Protein AF-A0A9P6K3S3-F1 (afdb_monomer_lite)

pLDDT: mean 83.55, std 13.75, range [44.34, 96.56]

Structure (mmCIF, N/CA/C/O backbone):
data_AF-A0A9P6K3S3-F1
#
_entry.id   AF-A0A9P6K3S3-F1
#
loop_
_atom_site.group_PDB
_atom_site.id
_atom_site.type_symbol
_atom_site.label_atom_id
_atom_site.label_alt_id
_atom_site.label_comp_id
_atom_site.label_asym_id
_atom_site.label_entity_id
_atom_site.label_seq_id
_atom_site.pdbx_PDB_ins_code
_atom_site.Cartn_x
_atom_site.Cartn_y
_atom_site.Cartn_z
_atom_site.occupancy
_atom_site.B_iso_or_equiv
_atom_site.auth_seq_id
_atom_site.auth_comp_id
_atom_site.auth_asym_id
_atom_site.auth_atom_id
_atom_site.pdbx_PDB_model_num
ATOM 1 N N . MET A 1 1 ? 3.758 9.084 -0.023 1.00 59.28 1 MET A N 1
ATOM 2 C CA . MET A 1 1 ? 5.117 8.575 -0.325 1.00 59.28 1 MET A CA 1
ATOM 3 C C . MET A 1 1 ? 5.677 9.365 -1.500 1.00 59.28 1 MET A C 1
ATOM 5 O O . MET A 1 1 ? 4.906 9.656 -2.405 1.00 59.28 1 MET A O 1
ATOM 9 N N . GLY A 1 2 ? 6.964 9.728 -1.483 1.00 78.38 2 GLY A N 1
ATOM 10 C CA . GLY A 1 2 ? 7.647 10.372 -2.618 1.00 78.38 2 GLY A CA 1
ATOM 11 C C . GLY A 1 2 ? 7.930 11.870 -2.461 1.00 78.38 2 GLY A C 1
ATOM 12 O O . GLY A 1 2 ? 7.703 12.460 -1.405 1.00 78.38 2 GLY A O 1
ATOM 13 N N . CYS A 1 3 ? 8.446 12.481 -3.528 1.00 82.94 3 CYS A N 1
ATOM 14 C CA . CY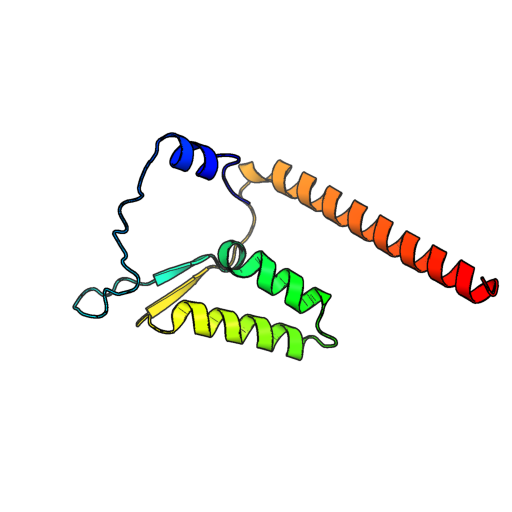S A 1 3 ? 8.816 13.894 -3.567 1.00 82.94 3 CYS A CA 1
ATOM 15 C C . CYS A 1 3 ? 7.575 14.779 -3.732 1.00 82.94 3 CYS A C 1
ATOM 17 O O . CYS A 1 3 ? 6.915 14.772 -4.779 1.00 82.94 3 CYS A O 1
ATOM 19 N N . ARG A 1 4 ? 7.254 15.559 -2.693 1.00 82.75 4 ARG A N 1
ATOM 20 C CA . ARG A 1 4 ? 6.101 16.466 -2.697 1.00 82.75 4 ARG A CA 1
ATOM 21 C C . ARG A 1 4 ? 6.201 17.438 -3.875 1.00 82.75 4 ARG A C 1
ATOM 23 O O . ARG A 1 4 ? 7.257 17.997 -4.142 1.00 82.75 4 ARG A O 1
ATOM 30 N N . SER A 1 5 ? 5.085 17.635 -4.575 1.00 85.38 5 SER A N 1
ATOM 31 C CA . SER A 1 5 ? 4.958 18.566 -5.707 1.00 85.38 5 SER A CA 1
ATOM 32 C C . SER A 1 5 ? 5.791 18.244 -6.953 1.00 85.38 5 SER A C 1
ATOM 34 O O . SER A 1 5 ? 5.675 18.980 -7.930 1.00 85.38 5 SER A O 1
ATOM 36 N N . LEU A 1 6 ? 6.553 17.146 -6.988 1.00 85.19 6 LEU A N 1
ATOM 37 C CA . LEU A 1 6 ? 7.379 16.798 -8.148 1.00 85.19 6 LEU A CA 1
ATOM 38 C C . LEU A 1 6 ? 6.532 16.576 -9.413 1.00 85.19 6 LEU A C 1
ATOM 40 O O . LEU A 1 6 ? 6.842 17.108 -10.475 1.00 85.19 6 LEU A O 1
ATOM 44 N N . TRP A 1 7 ? 5.399 15.878 -9.290 1.00 81.00 7 TRP A N 1
ATOM 45 C CA . TRP A 1 7 ? 4.469 15.716 -10.413 1.00 81.00 7 TRP A CA 1
ATOM 46 C C . TRP A 1 7 ? 3.922 17.061 -10.906 1.00 81.00 7 TRP A C 1
ATOM 48 O O . TRP A 1 7 ? 3.917 17.333 -12.103 1.00 81.00 7 TRP A O 1
ATOM 58 N N . ARG A 1 8 ? 3.537 17.947 -9.977 1.00 83.75 8 ARG A N 1
ATOM 59 C CA . ARG A 1 8 ? 3.058 19.301 -10.297 1.00 83.75 8 ARG A CA 1
ATOM 60 C C . ARG A 1 8 ? 4.142 20.149 -10.969 1.00 83.75 8 ARG A C 1
ATOM 62 O O . ARG A 1 8 ? 3.832 20.985 -11.811 1.00 83.75 8 ARG A O 1
ATOM 69 N N . PHE A 1 9 ? 5.403 19.955 -10.593 1.00 86.38 9 PHE A N 1
ATOM 70 C CA . PHE A 1 9 ? 6.540 20.600 -11.237 1.00 86.38 9 PHE A CA 1
ATOM 71 C C . PHE A 1 9 ? 6.685 20.135 -12.694 1.00 86.38 9 PHE A C 1
ATOM 73 O O . PHE A 1 9 ? 6.746 20.976 -13.593 1.00 86.38 9 PHE A O 1
ATOM 80 N N . PHE A 1 10 ? 6.642 18.822 -12.946 1.00 84.44 10 PHE A N 1
ATOM 81 C CA . PHE A 1 10 ? 6.712 18.277 -14.305 1.00 84.44 10 PHE A CA 1
ATOM 82 C C . PHE A 1 10 ? 5.551 18.740 -15.190 1.00 84.44 10 PHE A C 1
ATOM 84 O O . PHE A 1 10 ? 5.781 19.171 -16.322 1.00 84.44 10 PHE A O 1
ATOM 91 N N . THR A 1 11 ? 4.318 18.730 -14.674 1.00 82.38 11 THR A N 1
ATOM 92 C CA . THR A 1 11 ? 3.147 19.173 -15.446 1.00 82.38 11 THR A CA 1
ATOM 93 C C . THR A 1 11 ? 3.213 20.661 -15.785 1.00 82.38 11 THR A C 1
ATOM 95 O O . THR A 1 11 ? 2.971 21.029 -16.934 1.00 82.38 11 THR A O 1
ATOM 98 N N . LYS A 1 12 ? 3.623 21.521 -14.840 1.00 87.06 12 LYS A N 1
ATOM 99 C CA . LYS A 1 12 ? 3.822 22.962 -15.091 1.00 87.06 12 LYS A CA 1
ATOM 100 C C . LYS A 1 12 ? 4.861 23.234 -16.176 1.00 87.06 12 LYS A C 1
ATOM 102 O O . LYS A 1 12 ? 4.676 24.138 -16.984 1.00 87.06 12 LYS A O 1
ATOM 107 N N . LYS A 1 13 ? 5.941 22.452 -16.217 1.00 87.25 13 LYS A N 1
ATOM 108 C CA . LYS A 1 13 ? 6.989 22.572 -17.241 1.00 87.25 13 LYS A CA 1
ATOM 109 C C . LYS A 1 13 ? 6.592 21.963 -18.590 1.00 87.25 13 LYS A C 1
ATOM 111 O O . LYS A 1 13 ? 7.430 21.912 -19.483 1.00 87.25 13 LYS A O 1
ATOM 116 N N . LYS A 1 14 ? 5.346 21.481 -18.738 1.00 84.00 14 LYS A N 1
ATOM 117 C CA . LYS A 1 14 ? 4.877 20.694 -19.893 1.00 84.00 14 LYS A CA 1
ATOM 118 C C . LYS A 1 14 ? 5.850 19.560 -20.235 1.00 84.00 14 LYS A C 1
ATOM 120 O O . LYS A 1 14 ? 5.968 19.163 -21.394 1.00 84.00 14 LYS A O 1
ATOM 125 N N . HIS A 1 15 ? 6.559 19.048 -19.226 1.00 79.56 15 HIS A N 1
ATOM 126 C CA . HIS A 1 15 ? 7.505 17.969 -19.415 1.00 79.56 15 HIS A CA 1
ATOM 127 C C . HIS A 1 15 ? 6.701 16.726 -19.772 1.00 79.56 15 HIS A C 1
ATOM 129 O O . HIS A 1 15 ? 5.971 16.185 -18.942 1.00 79.56 15 HIS A O 1
ATOM 135 N N . LYS A 1 16 ? 6.806 16.299 -21.029 1.00 72.12 16 LYS A N 1
ATOM 136 C CA . LYS A 1 16 ? 6.306 15.002 -21.460 1.00 72.12 16 LYS A CA 1
ATOM 137 C C . LYS A 1 16 ? 7.403 14.003 -21.111 1.00 72.12 16 LYS A C 1
ATOM 139 O O . LYS A 1 16 ? 8.440 14.036 -21.776 1.00 72.12 16 LYS A O 1
ATOM 144 N N . PRO A 1 17 ? 7.236 13.166 -20.070 1.00 68.12 17 PRO A N 1
ATOM 145 C CA . PRO A 1 17 ? 8.217 12.130 -19.811 1.00 68.12 17 PRO A CA 1
ATOM 146 C C . PRO A 1 17 ? 8.344 11.306 -21.087 1.00 68.12 17 PRO A C 1
ATOM 148 O O . PRO A 1 17 ? 7.335 10.867 -21.647 1.00 68.12 17 PRO A O 1
ATOM 151 N N . SER A 1 18 ? 9.571 11.126 -21.572 1.00 65.62 18 SER A N 1
ATOM 152 C CA . SER A 1 18 ? 9.809 10.190 -22.661 1.00 65.62 18 SER A CA 1
ATOM 153 C C . SER A 1 18 ? 9.353 8.826 -22.157 1.00 65.62 18 SER 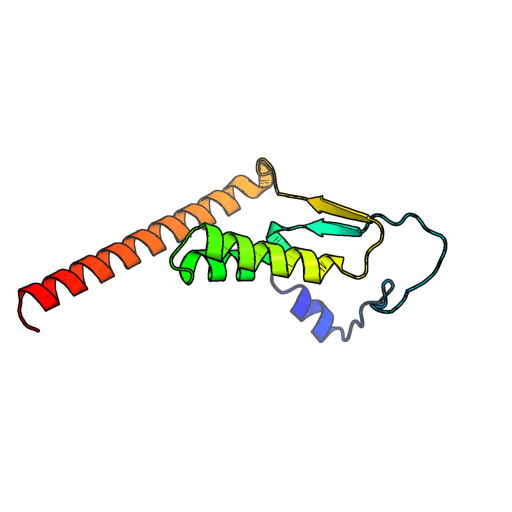A C 1
ATOM 155 O O . SER A 1 18 ? 9.986 8.260 -21.261 1.00 65.62 18 SER A O 1
ATOM 157 N N . LEU A 1 19 ? 8.232 8.324 -22.677 1.00 60.69 19 LEU A N 1
ATOM 158 C CA . LEU A 1 19 ? 7.765 6.967 -22.425 1.00 60.69 19 LEU A CA 1
ATOM 159 C C . LEU A 1 19 ? 8.750 6.009 -23.103 1.00 60.69 19 LEU A C 1
ATOM 161 O O . LEU A 1 19 ? 8.473 5.471 -24.166 1.00 60.69 19 LEU A O 1
ATOM 165 N N . ARG A 1 20 ? 9.928 5.816 -22.498 1.00 54.81 20 ARG A N 1
ATOM 166 C CA . ARG A 1 20 ? 10.922 4.837 -22.966 1.00 54.81 20 ARG A CA 1
ATOM 167 C C . ARG A 1 20 ? 10.402 3.407 -22.830 1.00 54.81 20 ARG A C 1
ATOM 169 O O . ARG A 1 20 ? 10.849 2.529 -23.545 1.00 54.81 20 ARG A O 1
ATOM 176 N N . TYR A 1 21 ? 9.415 3.204 -21.960 1.00 50.50 21 TYR A N 1
ATOM 177 C CA . TYR A 1 21 ? 8.676 1.959 -21.819 1.00 50.50 21 TYR A CA 1
ATOM 178 C C . TYR A 1 21 ? 7.233 2.205 -22.237 1.00 50.50 21 TYR A C 1
ATOM 180 O O . TYR A 1 21 ? 6.348 2.439 -21.409 1.00 50.50 21 TYR A O 1
ATOM 188 N N . VAL A 1 22 ? 6.991 2.199 -23.546 1.00 47.28 22 VAL A N 1
ATOM 189 C CA . VAL A 1 22 ? 5.626 2.112 -24.056 1.00 47.28 22 VAL A CA 1
ATOM 190 C C . VAL A 1 22 ? 5.032 0.822 -23.487 1.00 47.28 22 VAL A C 1
ATOM 192 O O . VAL A 1 22 ? 5.656 -0.238 -23.546 1.00 47.28 22 VAL A O 1
ATOM 195 N N . ARG A 1 23 ? 3.812 0.889 -22.939 1.00 49.91 23 ARG A N 1
ATOM 196 C CA . ARG A 1 23 ? 3.035 -0.292 -22.505 1.00 49.91 23 ARG A CA 1
ATOM 197 C C . ARG A 1 23 ? 2.902 -1.370 -23.601 1.00 49.91 23 ARG A C 1
ATOM 199 O O . ARG A 1 23 ? 2.444 -2.462 -23.297 1.00 49.91 23 ARG A O 1
ATOM 206 N N . SER A 1 24 ? 3.300 -1.067 -24.838 1.00 44.34 24 SER A N 1
ATOM 207 C CA . SER A 1 24 ? 3.196 -1.907 -26.024 1.00 44.34 24 SER A CA 1
ATOM 208 C C . SER A 1 24 ? 4.522 -2.382 -26.627 1.00 44.34 24 SER A C 1
ATOM 210 O O . SER A 1 24 ? 4.450 -2.972 -27.699 1.00 44.34 24 SER A O 1
ATOM 212 N N . GLN A 1 25 ? 5.701 -2.205 -26.009 1.00 47.31 25 GLN A N 1
ATOM 213 C CA . GLN A 1 25 ? 6.870 -2.999 -26.441 1.00 47.31 25 GLN A CA 1
ATOM 214 C C . GLN A 1 25 ? 6.732 -4.434 -25.912 1.00 47.31 25 GLN A C 1
ATOM 216 O O . GLN A 1 25 ? 7.352 -4.864 -24.943 1.00 47.31 25 GLN A O 1
ATOM 221 N N . ARG A 1 26 ? 5.770 -5.117 -26.536 1.00 53.66 26 ARG A N 1
ATOM 222 C CA . ARG A 1 26 ? 5.750 -6.546 -26.805 1.00 53.66 26 ARG A CA 1
ATOM 223 C C . ARG A 1 26 ? 6.853 -6.775 -27.843 1.00 53.66 26 ARG A C 1
ATOM 225 O O . ARG A 1 26 ? 6.871 -6.026 -28.813 1.00 53.66 26 ARG A O 1
ATOM 232 N N . HIS A 1 27 ? 7.695 -7.790 -27.639 1.00 44.53 27 HIS A N 1
ATOM 233 C CA . HIS A 1 27 ? 8.795 -8.196 -28.533 1.00 44.53 27 HIS A CA 1
ATOM 234 C C . HIS A 1 27 ? 9.962 -7.181 -28.573 1.00 44.53 27 HIS A C 1
ATOM 236 O O . HIS A 1 27 ? 9.749 -5.984 -28.682 1.00 44.53 27 HIS A O 1
ATOM 242 N N . GLU A 1 28 ? 11.239 -7.522 -28.410 1.00 45.91 28 GLU A N 1
ATOM 243 C CA . GLU A 1 28 ? 11.977 -8.780 -28.513 1.00 45.91 28 GLU A CA 1
ATOM 244 C C . GLU A 1 28 ? 13.345 -8.591 -27.816 1.00 45.91 28 GLU A C 1
ATOM 246 O O . GLU A 1 28 ? 13.907 -7.497 -27.803 1.00 45.91 28 GLU A O 1
ATOM 251 N N . GLY A 1 29 ? 13.907 -9.657 -27.243 1.00 47.47 29 GLY A N 1
ATOM 252 C CA . GLY A 1 29 ? 15.367 -9.808 -27.165 1.00 47.47 29 GLY A CA 1
ATOM 253 C C . GLY A 1 29 ? 16.139 -9.232 -25.973 1.00 47.47 29 GLY A C 1
ATOM 254 O O . GLY A 1 29 ? 17.328 -9.514 -25.869 1.00 47.47 29 GLY A O 1
ATOM 255 N N . THR A 1 30 ? 15.538 -8.504 -25.029 1.00 51.31 30 THR A N 1
ATOM 256 C CA . THR A 1 30 ? 16.260 -8.125 -23.796 1.00 51.31 30 THR A CA 1
ATOM 257 C C . THR A 1 30 ? 15.591 -8.691 -22.551 1.00 51.31 30 THR A C 1
ATOM 259 O O . THR A 1 30 ? 14.418 -8.452 -22.281 1.00 51.31 30 THR A O 1
ATOM 262 N N . LEU A 1 31 ? 16.372 -9.440 -21.763 1.00 54.75 31 LEU A N 1
ATOM 263 C CA . LEU A 1 31 ? 16.070 -9.965 -20.422 1.00 54.75 31 LEU A CA 1
ATOM 264 C C . LEU A 1 31 ? 15.879 -8.830 -19.391 1.00 54.75 31 LEU A C 1
ATOM 266 O O . LEU A 1 31 ? 16.441 -8.851 -18.293 1.00 54.75 31 LEU A O 1
ATOM 270 N N . SER A 1 32 ? 15.129 -7.782 -19.731 1.00 61.56 32 SER A N 1
ATOM 271 C CA . SER A 1 32 ? 14.881 -6.665 -18.832 1.00 61.56 32 SER A CA 1
ATOM 272 C C . SER A 1 32 ? 13.935 -7.134 -17.727 1.00 61.56 32 SER A C 1
ATOM 274 O O . SER A 1 32 ? 12.722 -7.236 -17.921 1.00 61.56 32 SER A O 1
ATOM 276 N N . LYS A 1 33 ? 14.493 -7.447 -16.554 1.00 71.75 33 LYS A N 1
ATOM 277 C CA . LYS A 1 33 ? 13.717 -7.776 -15.353 1.00 71.75 33 LYS A CA 1
ATOM 278 C C . LYS A 1 33 ? 12.855 -6.570 -14.970 1.00 71.75 33 LYS A C 1
ATOM 280 O O . LYS A 1 33 ? 13.387 -5.510 -14.637 1.00 71.75 33 LYS A O 1
ATOM 285 N N . PHE A 1 34 ? 11.534 -6.728 -14.988 1.00 80.62 34 PHE A N 1
ATOM 286 C CA . PHE A 1 34 ? 10.603 -5.691 -14.554 1.00 80.62 34 PHE A CA 1
ATOM 287 C C . PHE A 1 34 ? 10.596 -5.628 -13.025 1.00 80.62 34 PHE A C 1
ATOM 289 O O . PHE A 1 34 ? 10.157 -6.564 -12.364 1.00 80.62 34 PHE A O 1
ATOM 296 N N . ARG A 1 35 ? 11.122 -4.549 -12.445 1.00 85.94 35 ARG A N 1
ATOM 297 C CA . ARG A 1 35 ? 11.202 -4.391 -10.987 1.00 85.94 35 ARG A CA 1
ATOM 298 C C . ARG A 1 35 ? 9.989 -3.626 -10.483 1.00 85.94 35 ARG A C 1
ATOM 300 O O . ARG A 1 35 ? 9.692 -2.545 -10.986 1.00 85.94 35 ARG A O 1
ATOM 307 N N . VAL A 1 36 ? 9.307 -4.187 -9.496 1.00 87.25 36 VAL A N 1
ATOM 308 C CA . VAL A 1 36 ? 8.094 -3.613 -8.920 1.00 87.25 36 VAL A CA 1
ATOM 309 C C . VAL A 1 36 ? 8.331 -3.312 -7.454 1.00 87.25 36 VAL A C 1
ATOM 311 O O . VAL A 1 36 ? 8.538 -4.229 -6.670 1.00 87.25 36 VAL A O 1
ATOM 314 N N . ASP A 1 37 ? 8.242 -2.040 -7.083 1.00 90.25 37 ASP A N 1
ATOM 315 C CA . ASP A 1 37 ? 8.070 -1.632 -5.689 1.00 90.25 37 ASP A CA 1
ATOM 316 C C . ASP A 1 37 ? 6.612 -1.898 -5.289 1.00 90.25 37 ASP A C 1
ATOM 318 O O . ASP A 1 37 ? 5.697 -1.170 -5.695 1.00 90.25 37 ASP A O 1
ATOM 322 N N . ILE A 1 38 ? 6.388 -2.985 -4.546 1.00 90.69 38 ILE A N 1
ATOM 323 C CA . ILE A 1 38 ? 5.047 -3.428 -4.158 1.00 90.69 38 ILE A CA 1
ATOM 324 C C . ILE A 1 38 ? 4.383 -2.406 -3.243 1.00 90.69 38 ILE A C 1
ATOM 326 O O . ILE A 1 38 ? 3.224 -2.050 -3.469 1.00 90.69 38 ILE A O 1
ATOM 330 N N . GLN A 1 39 ? 5.106 -1.915 -2.235 1.00 88.12 39 GLN A N 1
ATOM 331 C CA . GLN A 1 39 ? 4.530 -1.011 -1.248 1.00 88.12 39 GLN A CA 1
ATOM 332 C C . GLN A 1 39 ? 4.130 0.310 -1.894 1.00 88.12 39 GLN A C 1
ATOM 334 O O . GLN A 1 39 ? 3.024 0.776 -1.645 1.00 88.12 39 GLN A O 1
ATOM 339 N N . ALA A 1 40 ? 4.946 0.889 -2.775 1.00 86.62 40 ALA A N 1
ATOM 340 C CA . ALA A 1 40 ? 4.580 2.130 -3.451 1.00 86.62 40 ALA A CA 1
ATOM 341 C C . ALA A 1 40 ? 3.469 1.936 -4.494 1.00 86.62 40 ALA A C 1
ATOM 343 O O . ALA A 1 40 ? 2.565 2.769 -4.589 1.00 86.62 40 ALA A O 1
ATOM 344 N N . CYS A 1 41 ? 3.516 0.854 -5.279 1.00 89.00 41 CYS A N 1
ATOM 345 C CA . CYS A 1 41 ? 2.577 0.646 -6.386 1.00 89.00 41 CYS A CA 1
ATOM 346 C C . CYS A 1 41 ? 1.195 0.173 -5.922 1.00 89.00 41 CYS A C 1
ATOM 348 O O . CYS A 1 41 ? 0.194 0.472 -6.578 1.00 89.00 41 CYS A O 1
ATOM 350 N N . LEU A 1 42 ? 1.136 -0.591 -4.828 1.00 91.19 42 LEU A N 1
ATOM 351 C CA . LEU A 1 42 ? -0.079 -1.259 -4.363 1.00 91.19 42 LEU A CA 1
ATOM 352 C C . LEU A 1 42 ? -0.589 -0.741 -3.020 1.00 91.19 42 LEU A C 1
ATOM 354 O O . LEU A 1 42 ? -1.602 -1.258 -2.559 1.00 91.19 42 LEU A O 1
ATOM 358 N N . PHE A 1 43 ? 0.029 0.295 -2.433 1.00 90.38 43 PHE A N 1
ATOM 359 C CA . PHE A 1 43 ? -0.366 0.843 -1.128 1.00 90.38 43 PHE A CA 1
ATOM 360 C C . PHE A 1 43 ? -1.881 1.008 -0.980 1.00 90.38 43 PHE A C 1
ATOM 362 O O . PHE A 1 43 ? -2.469 0.496 -0.036 1.00 90.38 43 PHE A O 1
ATOM 369 N N . SER A 1 44 ? -2.528 1.679 -1.938 1.00 90.94 44 SER A N 1
ATOM 370 C CA . SER A 1 44 ? -3.969 1.942 -1.881 1.00 90.94 44 SER A CA 1
ATOM 371 C C . SER A 1 44 ? -4.813 0.677 -2.016 1.00 90.94 44 SER A C 1
ATOM 373 O O . SER A 1 44 ? -5.856 0.569 -1.381 1.00 90.94 44 SER A O 1
ATOM 375 N N . THR A 1 45 ? -4.366 -0.294 -2.820 1.00 93.75 45 THR A N 1
ATOM 376 C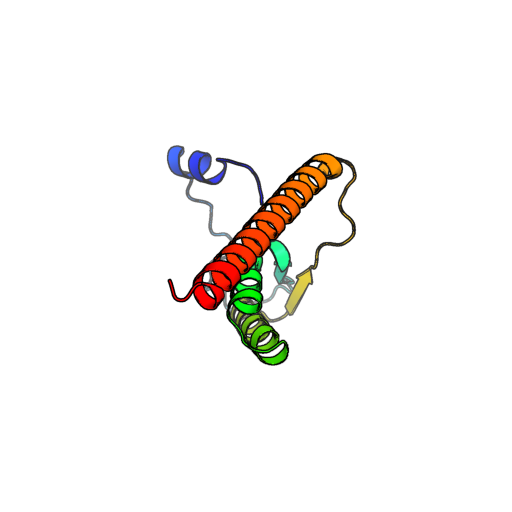 CA . THR A 1 45 ? -5.060 -1.582 -2.957 1.00 93.75 45 THR A CA 1
ATOM 377 C C . THR A 1 45 ? -4.948 -2.394 -1.675 1.00 93.75 45 THR A C 1
ATOM 379 O O . THR A 1 45 ? -5.950 -2.933 -1.224 1.00 93.75 45 THR A O 1
ATOM 382 N N . ILE A 1 46 ? -3.756 -2.444 -1.077 1.00 92.88 46 ILE A N 1
ATOM 383 C CA . ILE A 1 46 ? -3.518 -3.115 0.203 1.00 92.88 46 ILE A CA 1
ATOM 384 C C . ILE A 1 46 ? -4.370 -2.446 1.283 1.00 92.88 46 ILE A C 1
ATOM 386 O O . ILE A 1 46 ? -5.165 -3.114 1.932 1.00 92.88 46 ILE A O 1
ATOM 390 N N . GLN A 1 47 ? -4.287 -1.121 1.419 1.00 91.62 47 GLN A N 1
ATOM 391 C CA . GLN A 1 47 ? -5.071 -0.379 2.404 1.00 91.62 47 GLN A CA 1
ATOM 392 C C . GLN A 1 47 ? -6.571 -0.664 2.263 1.00 91.62 47 GLN A C 1
ATOM 394 O O . GLN A 1 47 ? -7.225 -0.982 3.251 1.00 91.62 47 GLN A O 1
ATOM 399 N N . HIS A 1 48 ? -7.112 -0.590 1.046 1.00 93.56 48 HIS A N 1
ATOM 400 C CA . HIS A 1 48 ? -8.525 -0.866 0.808 1.00 93.56 48 HIS A CA 1
ATOM 401 C C . HIS A 1 48 ? -8.900 -2.316 1.135 1.00 93.56 48 HIS A C 1
ATOM 403 O O . HIS A 1 48 ? -9.862 -2.532 1.865 1.00 93.56 48 HIS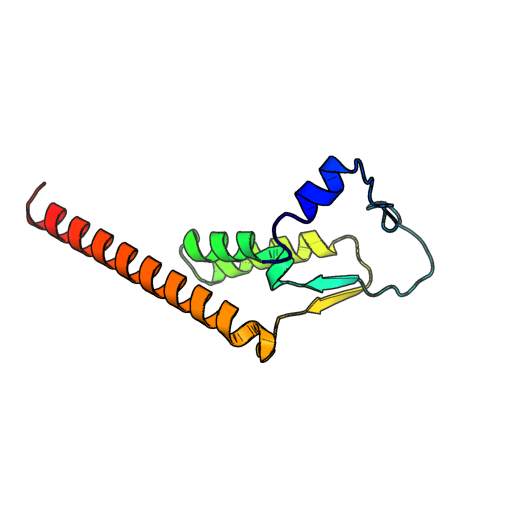 A O 1
ATOM 409 N N . ALA A 1 49 ? -8.133 -3.296 0.647 1.00 94.25 49 ALA A N 1
ATOM 410 C CA . ALA A 1 49 ? -8.420 -4.712 0.859 1.00 94.25 49 ALA A CA 1
ATOM 411 C C . ALA A 1 49 ? -8.482 -5.061 2.354 1.00 94.25 49 ALA A C 1
ATOM 413 O O . ALA A 1 49 ? -9.444 -5.670 2.801 1.00 94.25 49 ALA A O 1
ATOM 414 N N . TYR A 1 50 ? -7.515 -4.597 3.146 1.00 92.88 50 TYR A N 1
ATOM 415 C CA . TYR A 1 50 ? -7.477 -4.884 4.584 1.00 92.88 50 TYR A CA 1
ATOM 416 C C . TYR A 1 50 ? -8.424 -4.019 5.426 1.00 92.88 50 TYR A C 1
ATOM 418 O O . TYR A 1 50 ? -8.590 -4.291 6.608 1.00 92.88 50 TYR A O 1
ATOM 426 N N . THR A 1 51 ? -9.044 -2.990 4.842 1.00 89.44 51 THR A N 1
ATOM 427 C CA . THR A 1 51 ? -10.084 -2.202 5.526 1.00 89.44 51 THR A CA 1
ATOM 428 C C . THR A 1 51 ? -11.487 -2.716 5.202 1.00 89.44 51 THR A C 1
ATOM 430 O O . THR A 1 51 ? -12.364 -2.673 6.055 1.00 89.44 51 THR A O 1
ATOM 433 N N . ALA A 1 52 ? -11.725 -3.165 3.966 1.00 91.38 52 ALA A N 1
ATOM 434 C CA . ALA A 1 52 ? -13.066 -3.467 3.466 1.00 91.38 52 ALA A CA 1
ATOM 435 C C . ALA A 1 52 ? -13.401 -4.965 3.425 1.00 91.38 52 ALA A C 1
ATOM 437 O O . ALA A 1 52 ? -14.577 -5.320 3.384 1.00 91.38 52 ALA A O 1
ATOM 438 N N . CYS A 1 53 ? -12.405 -5.854 3.389 1.00 91.75 53 CYS A N 1
ATOM 439 C CA . CYS A 1 53 ? -12.665 -7.289 3.346 1.00 91.75 53 CYS A CA 1
ATOM 440 C C . CYS A 1 53 ? -12.991 -7.843 4.737 1.00 91.75 53 CYS A C 1
ATOM 442 O O . CYS A 1 5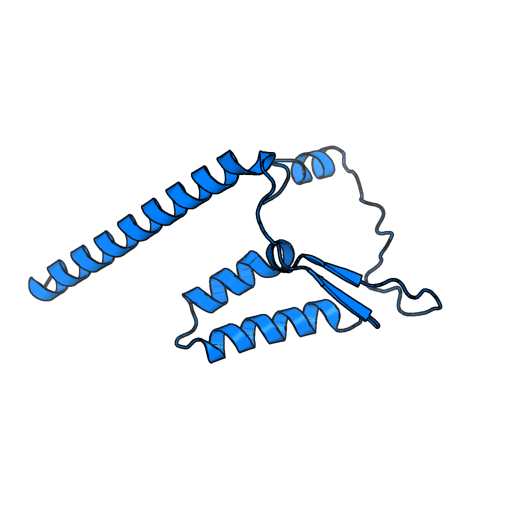3 ? -12.357 -7.497 5.728 1.00 91.75 53 CYS A O 1
ATOM 444 N N . HIS A 1 54 ? -13.947 -8.771 4.781 1.00 88.38 54 HIS A N 1
ATOM 445 C CA . HIS A 1 54 ? -14.393 -9.423 6.016 1.00 88.38 54 HIS A CA 1
ATOM 446 C C . HIS A 1 54 ? -13.452 -10.535 6.509 1.00 88.38 54 HIS A C 1
ATOM 448 O O . HIS A 1 54 ? -13.595 -10.989 7.639 1.00 88.38 54 HIS A O 1
ATOM 454 N N . SER A 1 55 ? -12.504 -10.987 5.678 1.00 94.88 55 SER A N 1
ATOM 455 C CA . SER A 1 55 ? -11.495 -11.980 6.059 1.00 94.88 55 SER A CA 1
ATOM 456 C C . SER A 1 55 ? -10.127 -11.667 5.456 1.00 94.88 55 SER A C 1
ATOM 458 O O . SER A 1 55 ? -10.008 -10.963 4.443 1.00 94.88 55 SER A O 1
ATOM 460 N N . LEU A 1 56 ? -9.092 -12.233 6.078 1.00 94.25 56 LEU A N 1
ATOM 461 C CA . LEU A 1 56 ? -7.708 -12.113 5.634 1.00 94.25 56 LEU A CA 1
ATOM 462 C C . LEU A 1 56 ? -7.511 -12.746 4.247 1.00 94.25 56 LEU A C 1
ATOM 464 O O . LEU A 1 56 ? -6.869 -12.154 3.382 1.00 94.25 56 LEU A O 1
ATOM 468 N N . GLU A 1 57 ? -8.109 -13.914 3.999 1.00 96.38 57 GLU A N 1
ATOM 469 C CA . GLU A 1 57 ? -8.035 -14.616 2.714 1.00 96.38 57 GLU A CA 1
ATOM 470 C C . GLU A 1 57 ? -8.640 -13.780 1.585 1.00 96.38 57 GLU A C 1
ATOM 472 O O . GLU A 1 57 ? -8.057 -13.676 0.503 1.00 96.38 57 GLU A O 1
ATOM 477 N N . ALA A 1 58 ? -9.783 -13.134 1.837 1.00 95.06 58 ALA A N 1
ATOM 478 C CA . ALA A 1 58 ? -10.415 -12.254 0.862 1.00 95.06 58 ALA A CA 1
ATOM 479 C C . ALA A 1 58 ? -9.523 -11.043 0.541 1.00 95.06 58 ALA A C 1
ATOM 481 O O . ALA A 1 58 ? -9.344 -10.703 -0.633 1.00 95.06 58 ALA A O 1
ATOM 482 N N . ALA A 1 59 ? -8.901 -10.438 1.560 1.00 95.31 59 ALA A N 1
ATOM 483 C CA . ALA A 1 59 ? -7.958 -9.340 1.366 1.00 95.31 59 ALA A CA 1
ATOM 484 C C . ALA A 1 59 ? -6.728 -9.781 0.549 1.00 95.31 59 ALA A C 1
ATOM 486 O O . ALA A 1 59 ? -6.342 -9.109 -0.415 1.00 95.31 59 ALA A O 1
ATOM 487 N N . HIS A 1 60 ? -6.151 -10.944 0.873 1.00 95.50 60 HIS A N 1
ATOM 488 C CA . HIS A 1 60 ? -5.025 -11.531 0.142 1.00 95.50 60 HIS A CA 1
ATOM 489 C C . HIS A 1 60 ? -5.363 -11.769 -1.329 1.00 95.50 60 HIS A C 1
ATOM 491 O O . HIS A 1 60 ? -4.591 -11.379 -2.206 1.00 95.50 60 HIS A O 1
ATOM 497 N N . LEU A 1 61 ? -6.542 -12.322 -1.616 1.00 96.56 61 LEU A N 1
ATOM 498 C CA . LEU A 1 61 ? -6.998 -12.592 -2.977 1.00 96.56 61 LEU A CA 1
ATOM 499 C C . LEU A 1 61 ? -7.122 -11.307 -3.814 1.00 96.56 61 LEU A C 1
ATOM 501 O O . LEU A 1 61 ? -6.769 -11.289 -4.998 1.00 96.56 61 LEU A O 1
ATOM 505 N N . VAL A 1 62 ? -7.603 -10.211 -3.218 1.00 95.50 62 VAL A N 1
ATOM 506 C CA . VAL A 1 62 ? -7.682 -8.901 -3.887 1.00 95.50 62 VAL A CA 1
ATOM 507 C C . VAL A 1 62 ? -6.285 -8.386 -4.244 1.00 95.50 62 VAL A C 1
ATOM 509 O O . VAL A 1 62 ? -6.050 -7.965 -5.385 1.00 95.50 62 VAL A O 1
ATOM 512 N N . VAL A 1 63 ? -5.344 -8.451 -3.299 1.00 94.38 63 VAL A N 1
ATOM 513 C CA . VAL A 1 63 ? -3.958 -8.011 -3.516 1.00 94.38 63 VAL A CA 1
ATOM 514 C C . VAL A 1 63 ? -3.267 -8.884 -4.565 1.00 94.38 63 VAL A C 1
ATOM 516 O O . VAL A 1 63 ? -2.657 -8.355 -5.497 1.00 94.38 63 VAL A O 1
ATOM 519 N N . GLU A 1 64 ? -3.425 -10.205 -4.492 1.00 94.19 64 GLU A N 1
ATOM 520 C CA . GLU A 1 64 ? -2.848 -11.156 -5.443 1.00 94.19 64 GLU A CA 1
ATOM 521 C C . GLU A 1 64 ? -3.355 -10.906 -6.871 1.00 94.19 64 GLU A C 1
ATOM 523 O O . GLU A 1 64 ? -2.559 -10.781 -7.807 1.00 94.19 64 GLU A O 1
ATOM 528 N N . LYS A 1 65 ? -4.675 -10.744 -7.054 1.00 94.81 65 LYS A N 1
ATOM 529 C CA . LYS A 1 65 ? -5.270 -10.389 -8.355 1.00 94.81 65 LYS A CA 1
ATOM 530 C C . LYS A 1 65 ? -4.662 -9.105 -8.913 1.00 94.81 65 LYS A C 1
ATOM 532 O O . LYS A 1 65 ? -4.407 -9.001 -10.118 1.00 94.81 65 LYS A O 1
ATOM 537 N N . ARG A 1 66 ? -4.405 -8.119 -8.050 1.00 92.94 66 ARG A N 1
ATOM 538 C CA . ARG A 1 66 ? -3.797 -6.854 -8.462 1.00 92.94 66 ARG A CA 1
ATOM 539 C C . ARG A 1 66 ? -2.332 -7.016 -8.866 1.00 92.94 66 ARG A C 1
ATOM 541 O O . ARG A 1 66 ? -1.952 -6.439 -9.886 1.00 92.94 66 ARG A O 1
ATOM 548 N N . ILE A 1 67 ? -1.549 -7.813 -8.135 1.00 90.81 67 ILE A N 1
ATOM 549 C CA . ILE A 1 67 ? -0.162 -8.156 -8.491 1.00 90.81 67 ILE A CA 1
ATOM 550 C C . ILE A 1 67 ? -0.135 -8.858 -9.850 1.00 90.81 67 ILE A C 1
ATOM 552 O O . ILE A 1 67 ? 0.556 -8.391 -10.755 1.00 90.81 67 ILE A O 1
ATOM 556 N N . LYS A 1 68 ? -0.955 -9.901 -10.045 1.00 90.31 68 LYS A N 1
ATOM 557 C CA . LYS A 1 68 ? -1.062 -10.629 -11.323 1.00 90.31 68 LYS A CA 1
ATOM 558 C C . LYS A 1 68 ? -1.390 -9.691 -12.484 1.00 90.31 68 LYS A C 1
ATOM 560 O O . LYS A 1 68 ? -0.761 -9.763 -13.534 1.00 90.31 68 LYS A O 1
ATOM 565 N N . LYS A 1 69 ? -2.319 -8.748 -12.289 1.00 89.56 69 LYS A N 1
ATOM 566 C CA . LYS A 1 69 ? -2.652 -7.733 -13.303 1.00 89.56 69 LYS A CA 1
ATOM 567 C C . LYS A 1 69 ? -1.489 -6.781 -13.599 1.00 89.56 69 LYS A C 1
ATOM 569 O O . LYS A 1 69 ? -1.349 -6.346 -14.738 1.00 89.56 69 LYS A O 1
ATOM 574 N N . LEU A 1 70 ? -0.682 -6.431 -12.598 1.00 85.69 70 LEU A N 1
ATOM 575 C CA . LEU A 1 70 ? 0.456 -5.520 -12.747 1.00 85.69 70 LEU A CA 1
ATOM 576 C C . LEU A 1 70 ? 1.596 -6.137 -13.571 1.00 85.69 70 LEU A C 1
ATOM 578 O O . LEU A 1 70 ? 2.266 -5.418 -14.311 1.00 85.69 70 LEU A O 1
ATOM 582 N N . VAL A 1 71 ? 1.790 -7.454 -13.464 1.00 86.19 71 VAL A N 1
ATOM 583 C CA . VAL A 1 71 ? 2.881 -8.184 -14.135 1.00 86.19 71 VAL A CA 1
ATOM 584 C C . VAL A 1 71 ? 2.425 -9.026 -15.331 1.00 86.19 71 VAL A C 1
ATOM 586 O O . VAL A 1 71 ? 3.259 -9.681 -15.941 1.00 86.19 71 VAL A O 1
ATOM 589 N N . LYS A 1 72 ? 1.133 -8.986 -15.691 1.00 83.31 72 LYS A N 1
ATOM 590 C CA . LYS A 1 72 ? 0.486 -9.874 -16.679 1.00 83.31 72 LYS A CA 1
ATOM 591 C C . LYS A 1 72 ? 1.272 -10.058 -17.983 1.00 83.31 72 LYS A C 1
ATOM 593 O O . LYS A 1 72 ? 1.370 -11.174 -18.473 1.00 83.31 72 LYS A O 1
ATOM 598 N N . ASP A 1 73 ? 1.839 -8.977 -18.512 1.00 78.31 73 ASP A N 1
ATOM 599 C CA . ASP A 1 73 ? 2.528 -8.967 -19.809 1.00 78.31 73 ASP A CA 1
ATOM 600 C C . ASP A 1 73 ? 4.066 -8.967 -19.661 1.00 78.31 73 ASP A C 1
ATOM 602 O O . ASP A 1 73 ? 4.787 -8.492 -20.542 1.00 78.31 73 ASP A O 1
ATOM 606 N N . ARG A 1 74 ? 4.599 -9.407 -18.512 1.00 77.31 74 ARG A N 1
ATOM 607 C CA . ARG A 1 74 ? 6.037 -9.364 -18.199 1.00 77.31 74 ARG A CA 1
ATOM 608 C C . ARG A 1 74 ? 6.618 -10.772 -18.114 1.00 77.31 74 ARG A C 1
ATOM 610 O O . ARG A 1 74 ? 6.187 -11.566 -17.291 1.00 77.31 74 ARG A O 1
ATOM 617 N N . ILE A 1 75 ? 7.655 -11.031 -18.915 1.00 74.00 75 ILE A N 1
ATOM 618 C CA . ILE A 1 75 ? 8.380 -12.316 -18.953 1.00 74.00 75 ILE A CA 1
ATOM 619 C C . ILE A 1 75 ? 9.052 -12.615 -17.605 1.00 74.00 75 ILE A C 1
ATOM 621 O O . ILE A 1 75 ? 9.054 -13.745 -17.129 1.00 74.00 75 ILE A O 1
ATOM 625 N N . THR A 1 76 ? 9.629 -11.598 -16.963 1.00 80.44 76 THR A N 1
ATOM 626 C CA . THR A 1 76 ? 10.227 -11.730 -15.630 1.00 80.44 76 THR A CA 1
ATOM 627 C C . THR A 1 76 ? 9.944 -10.475 -14.822 1.00 80.44 76 THR A C 1
ATOM 629 O O . THR A 1 76 ? 10.327 -9.372 -15.225 1.00 80.44 76 THR A O 1
ATOM 632 N N . ALA A 1 77 ? 9.299 -10.646 -13.669 1.00 84.25 77 ALA A N 1
ATOM 633 C CA . ALA A 1 77 ? 9.060 -9.582 -12.706 1.00 84.25 77 ALA A CA 1
ATOM 634 C C . ALA A 1 77 ? 9.756 -9.896 -11.376 1.00 84.25 77 ALA A C 1
ATOM 636 O O . ALA A 1 77 ? 9.637 -10.999 -10.853 1.00 84.25 77 ALA A O 1
ATOM 637 N N . ALA A 1 78 ? 10.474 -8.918 -10.832 1.00 88.00 78 ALA A N 1
ATOM 638 C CA . ALA A 1 78 ? 11.059 -8.974 -9.499 1.00 88.00 78 ALA A CA 1
ATOM 639 C C . ALA A 1 78 ? 10.243 -8.067 -8.576 1.00 88.00 78 ALA A C 1
ATOM 641 O O . ALA A 1 78 ? 10.144 -6.860 -8.814 1.00 88.00 78 ALA A O 1
ATOM 642 N N . LEU A 1 79 ? 9.638 -8.660 -7.550 1.00 91.12 79 LEU A N 1
ATOM 643 C CA . LEU A 1 79 ? 8.812 -7.949 -6.581 1.00 91.12 79 LEU A CA 1
ATOM 644 C C . LEU A 1 79 ? 9.693 -7.533 -5.403 1.00 91.12 79 LEU A C 1
ATOM 646 O O . LEU A 1 79 ? 10.286 -8.381 -4.742 1.00 91.12 79 LEU A O 1
ATOM 650 N N . TYR A 1 80 ? 9.788 -6.231 -5.161 1.00 91.50 80 TYR A N 1
ATOM 651 C CA . TYR A 1 80 ? 10.536 -5.661 -4.052 1.00 91.50 80 TYR A CA 1
ATOM 652 C C . TYR A 1 80 ? 9.570 -5.243 -2.951 1.00 91.50 80 TYR A C 1
ATOM 654 O O . TYR A 1 80 ? 8.601 -4.515 -3.187 1.00 91.50 80 TYR A O 1
ATOM 662 N N . PHE A 1 81 ? 9.869 -5.715 -1.748 1.00 89.44 81 PHE A N 1
ATOM 663 C CA . PHE A 1 81 ? 9.230 -5.305 -0.510 1.00 89.44 81 PHE A CA 1
ATOM 664 C C . PHE A 1 81 ? 10.247 -4.492 0.285 1.00 89.44 81 PHE A C 1
ATOM 666 O O . PHE A 1 81 ? 11.413 -4.887 0.367 1.00 89.44 81 PHE A O 1
ATOM 673 N N . ASP A 1 82 ? 9.821 -3.359 0.843 1.00 87.19 82 ASP A N 1
ATOM 674 C CA . ASP A 1 82 ? 10.710 -2.543 1.667 1.00 87.19 82 ASP A CA 1
ATOM 675 C C . ASP A 1 82 ? 11.157 -3.347 2.894 1.00 87.19 82 ASP A C 1
ATOM 677 O O . ASP A 1 82 ? 10.342 -3.960 3.587 1.00 87.19 82 ASP A O 1
ATOM 681 N N . GLY A 1 83 ? 12.466 -3.333 3.144 1.00 88.50 83 GLY A N 1
ATOM 682 C CA . GLY A 1 83 ? 13.067 -3.875 4.356 1.00 88.50 83 GLY A CA 1
ATOM 683 C C . GLY A 1 83 ? 13.101 -2.846 5.485 1.00 88.50 83 GLY A C 1
ATOM 684 O O . GLY A 1 83 ? 12.244 -1.965 5.594 1.00 88.50 83 GLY A O 1
ATOM 685 N N . VAL A 1 84 ? 14.130 -2.940 6.327 1.00 87.44 84 VAL A N 1
ATOM 686 C CA . VAL A 1 84 ? 14.338 -1.982 7.418 1.00 87.44 84 VAL A CA 1
ATOM 687 C C . VAL A 1 84 ? 14.535 -0.569 6.841 1.00 87.44 84 VAL A C 1
ATOM 689 O O . VAL A 1 84 ? 15.298 -0.402 5.886 1.00 87.44 84 VAL A O 1
ATOM 692 N N . PRO A 1 85 ? 13.862 0.460 7.390 1.00 85.31 85 PRO A N 1
ATOM 693 C CA . PRO A 1 85 ? 14.024 1.829 6.924 1.00 85.31 85 PRO A CA 1
ATOM 694 C C . PRO A 1 85 ? 15.464 2.326 7.044 1.00 85.31 85 PRO A C 1
ATOM 696 O O . PRO A 1 85 ? 16.135 2.080 8.043 1.00 85.31 85 PRO A O 1
ATOM 699 N N . ALA A 1 86 ? 15.900 3.109 6.059 1.00 88.44 86 ALA A N 1
ATOM 700 C CA . ALA A 1 86 ? 17.159 3.841 6.140 1.00 88.44 86 ALA A CA 1
ATOM 701 C C . ALA A 1 86 ? 17.133 4.865 7.294 1.00 88.44 86 ALA A C 1
ATOM 703 O O . ALA A 1 86 ? 16.073 5.426 7.610 1.00 88.44 86 ALA A O 1
ATOM 704 N N . LEU A 1 87 ? 18.293 5.133 7.900 1.00 90.88 87 LEU A N 1
ATOM 705 C CA . LEU A 1 87 ? 18.431 6.021 9.063 1.00 90.88 87 LEU A CA 1
ATOM 706 C C . LEU A 1 87 ? 17.897 7.433 8.784 1.00 90.88 87 LEU A C 1
ATOM 708 O O . LEU A 1 87 ? 17.212 8.022 9.620 1.00 90.88 87 LEU A O 1
ATOM 712 N N . GLU A 1 88 ? 18.111 7.942 7.575 1.00 91.81 88 GLU A N 1
ATOM 713 C CA . GLU A 1 88 ? 17.672 9.263 7.117 1.00 91.81 88 GLU A CA 1
ATOM 714 C C . GLU A 1 88 ? 16.142 9.383 7.073 1.00 91.81 88 GLU A C 1
ATOM 716 O O . GLU A 1 88 ? 15.586 10.480 7.142 1.00 91.81 88 GLU A O 1
ATOM 721 N N . LYS A 1 89 ? 15.426 8.253 6.987 1.00 88.06 89 LYS A N 1
ATOM 722 C CA . LYS A 1 89 ? 13.958 8.220 6.995 1.00 88.06 89 LYS A CA 1
ATOM 723 C C . LYS A 1 89 ? 13.369 8.096 8.402 1.00 88.06 89 LYS A C 1
ATOM 725 O O . LYS A 1 89 ? 12.142 8.122 8.520 1.00 88.06 89 LYS A O 1
ATOM 730 N N . ARG A 1 90 ? 14.177 8.008 9.468 1.00 90.00 90 ARG A N 1
ATOM 731 C CA . ARG A 1 90 ? 13.697 7.791 10.848 1.00 90.00 90 ARG A CA 1
ATOM 732 C C . ARG A 1 90 ? 12.595 8.772 11.259 1.00 90.00 90 ARG A C 1
ATOM 734 O O . ARG A 1 90 ? 11.529 8.330 11.681 1.00 90.00 90 ARG A O 1
ATOM 741 N N . LEU A 1 91 ? 12.804 10.074 11.049 1.00 90.69 91 LEU A N 1
ATOM 742 C CA . LEU A 1 91 ? 11.811 11.109 11.375 1.00 90.69 91 LEU A CA 1
ATOM 743 C C . LEU A 1 91 ? 10.507 10.928 10.585 1.00 90.69 91 LEU A C 1
ATOM 745 O O . LEU A 1 91 ? 9.414 11.033 11.133 1.00 90.69 91 LEU A O 1
ATOM 749 N N . THR A 1 92 ? 10.607 10.584 9.296 1.00 89.44 92 THR A N 1
ATOM 750 C CA . THR A 1 92 ? 9.425 10.312 8.463 1.00 89.44 92 THR A CA 1
ATOM 751 C C . THR A 1 92 ? 8.652 9.092 8.972 1.00 89.44 92 THR A C 1
ATOM 753 O O . THR A 1 92 ? 7.423 9.079 8.929 1.00 89.44 92 THR A O 1
ATOM 756 N N . HIS A 1 93 ? 9.345 8.056 9.451 1.00 88.19 93 HIS A N 1
ATOM 757 C CA . HIS A 1 93 ? 8.698 6.885 10.043 1.00 88.19 93 HIS A CA 1
ATOM 758 C C . HIS A 1 93 ? 8.027 7.206 11.381 1.00 88.19 93 HIS A C 1
ATOM 760 O O . HIS A 1 93 ? 6.903 6.752 11.589 1.00 88.19 93 HIS A O 1
ATOM 766 N N . GLN A 1 94 ? 8.660 8.020 12.231 1.00 91.38 94 GLN A N 1
ATOM 767 C CA . GLN A 1 94 ? 8.076 8.492 13.492 1.00 91.38 94 GLN A CA 1
ATOM 768 C C . GLN A 1 94 ? 6.787 9.284 13.250 1.00 91.38 94 GLN A C 1
ATOM 770 O O . GLN A 1 94 ? 5.737 8.886 13.741 1.00 91.38 94 GLN A O 1
ATOM 775 N N . GLN A 1 95 ? 6.818 10.292 12.373 1.00 92.31 95 GLN A N 1
ATOM 776 C CA . GLN A 1 95 ? 5.628 11.082 12.022 1.00 92.31 95 GLN A CA 1
ATOM 777 C C . GLN A 1 95 ? 4.482 10.218 11.476 1.00 92.31 95 GLN A C 1
ATOM 779 O O . GLN A 1 95 ? 3.311 10.424 11.792 1.00 92.31 95 GLN A O 1
ATOM 784 N N . ARG A 1 96 ? 4.799 9.216 10.645 1.00 89.62 96 ARG A N 1
ATOM 785 C CA . ARG A 1 96 ? 3.790 8.270 10.143 1.00 89.62 96 ARG A CA 1
ATOM 786 C C . ARG A 1 96 ? 3.228 7.384 11.247 1.00 89.62 96 ARG A C 1
ATOM 788 O O . ARG A 1 96 ? 2.053 7.039 11.178 1.00 89.62 96 ARG A O 1
ATOM 795 N N . GLN A 1 97 ? 4.053 6.985 12.212 1.00 92.00 97 GLN A N 1
ATOM 796 C CA . GLN A 1 97 ? 3.602 6.196 13.351 1.00 92.00 97 GLN A CA 1
ATOM 797 C C . GLN A 1 97 ? 2.671 7.015 14.241 1.00 92.00 97 GLN A C 1
ATOM 799 O O . GLN A 1 97 ? 1.579 6.549 14.531 1.00 92.00 97 GLN A O 1
ATOM 804 N N . GLU A 1 98 ? 3.043 8.247 14.579 1.00 94.81 98 GLU A N 1
ATOM 805 C CA . GLU A 1 98 ? 2.200 9.171 15.347 1.00 94.81 98 GLU A CA 1
ATOM 806 C C . GLU A 1 98 ? 0.844 9.393 14.671 1.00 94.81 98 GLU A C 1
ATOM 808 O O . GLU A 1 98 ? -0.202 9.308 15.314 1.00 94.81 98 GLU A O 1
ATOM 813 N N . PHE A 1 99 ? 0.840 9.604 13.350 1.00 92.19 99 PHE A N 1
ATOM 814 C CA . PHE A 1 99 ? -0.400 9.761 12.593 1.00 92.19 99 PHE A CA 1
ATOM 815 C C . PHE A 1 99 ? -1.276 8.500 12.636 1.00 92.19 99 PHE A C 1
ATOM 817 O O . PHE A 1 99 ? -2.496 8.604 12.777 1.00 92.19 99 PHE A O 1
ATOM 824 N N . ARG A 1 100 ? -0.670 7.307 12.537 1.00 91.62 100 ARG A N 1
ATOM 825 C CA . ARG A 1 100 ? -1.393 6.032 12.672 1.00 91.62 100 ARG A CA 1
ATOM 826 C C . ARG A 1 100 ? -1.996 5.876 14.062 1.00 91.62 100 ARG A C 1
ATOM 828 O O . ARG A 1 100 ? -3.184 5.593 14.144 1.00 91.62 100 ARG A O 1
ATOM 835 N N . THR A 1 101 ? -1.214 6.105 15.117 1.00 94.12 101 THR A N 1
ATOM 836 C CA . THR A 1 101 ? -1.687 6.017 16.505 1.00 94.12 101 THR A CA 1
ATOM 837 C C . THR A 1 101 ? -2.859 6.963 16.734 1.00 94.12 101 THR A C 1
ATOM 839 O O . THR A 1 101 ? -3.929 6.526 17.132 1.00 94.12 101 THR A O 1
ATOM 842 N N . LYS A 1 102 ? -2.722 8.235 16.340 1.00 95.31 102 LYS A N 1
ATOM 843 C CA . LYS A 1 102 ? -3.803 9.220 16.468 1.00 95.31 102 LYS A CA 1
ATOM 844 C C . LYS A 1 102 ? -5.071 8.815 15.709 1.00 95.31 102 LYS A C 1
ATOM 846 O O . LYS A 1 102 ? -6.180 9.059 16.173 1.00 95.31 102 LYS A O 1
ATOM 851 N N . THR A 1 103 ? -4.920 8.229 14.522 1.00 91.12 103 THR A N 1
ATOM 852 C CA . THR A 1 103 ? -6.066 7.758 13.729 1.00 91.12 103 THR A CA 1
ATOM 853 C C . THR A 1 103 ? -6.759 6.576 14.408 1.00 91.12 103 THR A C 1
ATOM 855 O O . THR A 1 103 ? -7.986 6.537 14.431 1.00 91.12 103 THR A O 1
ATOM 858 N N . LEU A 1 104 ? -5.990 5.651 14.989 1.00 92.56 104 LEU A N 1
ATOM 859 C CA . LEU A 1 104 ? -6.518 4.522 15.752 1.00 92.56 104 LEU A CA 1
ATOM 860 C C . LEU A 1 104 ? -7.264 4.993 17.006 1.00 92.56 104 LEU A C 1
ATOM 862 O O . LEU A 1 104 ? -8.391 4.568 17.233 1.00 92.56 104 LEU A O 1
ATOM 866 N N . ASP A 1 105 ? -6.688 5.933 17.757 1.00 94.81 105 ASP A N 1
ATOM 867 C CA . ASP A 1 105 ? -7.327 6.507 18.946 1.00 94.81 105 ASP A CA 1
ATOM 868 C C . ASP A 1 105 ? -8.665 7.172 18.600 1.00 94.81 105 ASP A C 1
ATOM 870 O O . ASP A 1 105 ? -9.653 7.014 19.314 1.00 94.81 105 ASP A O 1
ATOM 874 N N . ASN A 1 106 ? -8.722 7.897 17.479 1.00 93.69 106 ASN A N 1
ATOM 875 C CA . ASN A 1 106 ? -9.963 8.502 16.999 1.00 93.69 106 ASN A CA 1
ATOM 876 C C . ASN A 1 106 ? -11.004 7.452 16.585 1.00 93.69 106 ASN A C 1
ATOM 878 O O . ASN A 1 106 ? -12.191 7.653 16.831 1.00 93.69 106 ASN A O 1
ATOM 882 N N . ALA A 1 107 ? -10.576 6.353 15.957 1.00 90.00 107 ALA A N 1
ATOM 883 C CA . ALA A 1 107 ? -11.474 5.264 15.586 1.00 90.00 107 ALA A CA 1
ATOM 884 C C . ALA A 1 107 ? -12.064 4.585 16.831 1.00 90.00 107 ALA A C 1
ATOM 886 O O . ALA A 1 107 ? -13.278 4.412 16.895 1.00 90.00 107 ALA A O 1
ATOM 887 N N . ASN A 1 108 ? -11.234 4.295 17.837 1.00 93.25 108 ASN A N 1
ATOM 888 C CA . ASN A 1 108 ? -11.676 3.709 19.105 1.00 93.25 108 ASN A CA 1
ATOM 889 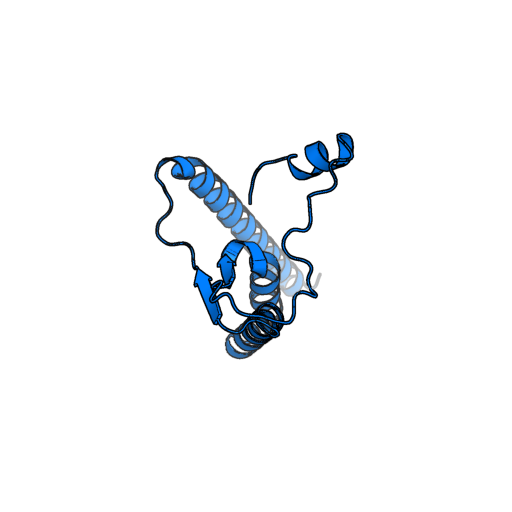C C . ASN A 1 108 ? -12.692 4.612 19.812 1.00 93.25 108 ASN A C 1
ATOM 891 O O . ASN A 1 108 ? -13.783 4.158 20.130 1.00 93.25 108 ASN A O 1
ATOM 895 N N . LYS A 1 109 ? -12.410 5.918 19.922 1.00 93.75 109 LYS A N 1
ATOM 896 C CA . LYS A 1 109 ? -13.374 6.889 20.471 1.00 93.75 109 LYS A CA 1
ATOM 897 C C . LYS A 1 109 ? -14.703 6.897 19.716 1.00 93.75 109 LYS A C 1
ATOM 899 O O . LYS A 1 109 ? -15.753 7.043 20.328 1.00 93.75 109 LYS A O 1
ATOM 904 N N . GLY A 1 110 ? -14.669 6.761 18.390 1.00 91.00 110 GLY A N 1
ATOM 905 C CA . GLY A 1 110 ? -15.882 6.672 17.577 1.00 91.00 110 GLY A CA 1
ATOM 906 C C . GLY A 1 110 ? -16.698 5.406 17.857 1.00 91.00 110 GLY A C 1
ATOM 907 O O . GLY A 1 110 ? -17.927 5.463 17.854 1.00 91.00 110 GLY A O 1
ATOM 908 N N . VAL A 1 111 ? -16.027 4.282 18.128 1.00 91.69 111 VAL A N 1
ATOM 909 C CA . VAL A 1 111 ? -16.672 3.033 18.559 1.00 91.69 111 VAL A CA 1
ATOM 910 C C . VAL A 1 111 ? -17.274 3.196 19.951 1.00 91.69 111 VAL A C 1
ATOM 912 O O . VAL A 1 111 ? -18.448 2.881 20.125 1.00 91.69 111 VAL A O 1
ATOM 915 N N . ASP A 1 112 ? -16.532 3.756 20.906 1.00 92.44 112 ASP A N 1
ATOM 916 C CA . ASP A 1 112 ? -17.018 3.985 22.272 1.00 92.44 112 ASP A CA 1
ATOM 917 C C . ASP A 1 112 ? -18.279 4.865 22.268 1.00 92.44 112 ASP A C 1
ATOM 919 O O . ASP A 1 112 ? -19.309 4.495 22.827 1.00 92.44 112 ASP A O 1
ATOM 923 N N . GLN A 1 113 ? -18.256 5.970 21.515 1.00 91.50 113 GLN A N 1
ATOM 924 C CA . GLN A 1 113 ? -19.417 6.850 21.323 1.00 91.50 113 GLN A CA 1
ATOM 925 C C . GLN A 1 113 ? -20.602 6.156 20.641 1.00 91.50 113 GLN A C 1
ATOM 927 O O . GLN A 1 113 ? -21.759 6.526 20.846 1.00 91.50 113 GLN A O 1
ATOM 932 N N . PHE A 1 114 ? -20.349 5.189 19.760 1.00 89.81 114 PHE A N 1
ATOM 933 C CA . PHE A 1 114 ? -21.416 4.394 19.161 1.00 89.81 114 PHE A CA 1
ATOM 934 C C . PHE A 1 114 ? -22.046 3.455 20.194 1.00 89.81 114 PHE A C 1
ATOM 936 O O . PHE A 1 114 ? -23.269 3.413 20.296 1.00 89.81 114 PHE A O 1
ATOM 943 N N . VAL A 1 115 ? -21.227 2.765 20.989 1.00 90.44 115 VAL A N 1
ATOM 944 C CA . VAL A 1 115 ? -21.692 1.878 22.063 1.00 90.44 115 VAL A CA 1
ATOM 945 C C . VAL A 1 115 ? -22.509 2.651 23.100 1.00 90.44 115 VAL A C 1
ATOM 947 O O . VAL A 1 115 ? -23.580 2.194 23.487 1.00 90.44 115 VAL A O 1
ATOM 950 N N . GLU A 1 116 ? -22.065 3.846 23.500 1.00 89.75 116 GLU A N 1
ATOM 951 C CA . GLU A 1 116 ? -22.818 4.715 24.414 1.00 89.75 116 GLU A CA 1
ATOM 952 C C . GLU A 1 116 ? -24.197 5.095 23.862 1.00 89.75 116 GLU A C 1
ATOM 954 O O . GLU A 1 116 ? -25.184 5.027 24.591 1.00 89.75 116 GLU A O 1
ATOM 959 N N . ARG A 1 117 ? -24.295 5.452 22.575 1.00 86.94 117 ARG A N 1
ATOM 960 C CA . ARG A 1 117 ? -25.583 5.777 21.935 1.00 86.94 117 ARG A CA 1
ATOM 961 C C . ARG A 1 117 ? -26.535 4.584 21.916 1.00 86.94 117 ARG A C 1
ATOM 963 O O . ARG A 1 117 ? -27.670 4.710 22.368 1.00 86.94 117 ARG A O 1
ATOM 970 N N . VAL A 1 118 ? -26.035 3.416 21.505 1.00 89.38 118 VAL A N 1
ATOM 971 C CA . VAL A 1 118 ? -26.809 2.165 21.497 1.00 89.38 118 VAL A CA 1
ATOM 972 C C . VAL A 1 118 ? -27.312 1.818 22.900 1.00 89.38 118 VAL A C 1
ATOM 974 O O . VAL A 1 118 ? -28.486 1.503 23.063 1.00 89.38 118 VAL A O 1
ATOM 977 N N . ASN A 1 119 ? -26.459 1.926 23.923 1.00 86.94 119 ASN A N 1
ATOM 978 C CA . ASN A 1 119 ? -26.837 1.626 25.308 1.00 86.94 119 ASN A CA 1
ATOM 979 C C . ASN A 1 119 ? -27.840 2.635 25.888 1.00 86.94 119 ASN A C 1
ATOM 981 O O . ASN A 1 119 ? -28.647 2.276 26.744 1.00 86.94 119 ASN A O 1
ATOM 985 N N . ASN A 1 120 ? -27.807 3.881 25.415 1.00 86.44 120 ASN A N 1
ATOM 986 C CA . ASN A 1 120 ? -28.709 4.946 25.846 1.00 86.44 120 ASN A CA 1
ATOM 987 C C . ASN A 1 120 ? -29.987 5.055 24.985 1.00 86.44 120 ASN A C 1
ATOM 989 O O . ASN A 1 120 ? -30.749 6.002 25.177 1.00 86.44 120 ASN A O 1
ATOM 993 N N . ASN A 1 121 ? -30.244 4.109 24.064 1.00 70.44 121 ASN A N 1
ATOM 994 C CA . ASN A 1 121 ? -31.372 4.125 23.116 1.00 70.44 121 ASN A CA 1
ATOM 995 C C . ASN A 1 121 ? -31.502 5.447 22.324 1.00 70.44 121 ASN A C 1
ATOM 997 O O . ASN A 1 121 ? -32.614 5.912 22.056 1.00 70.44 121 ASN A O 1
ATOM 1001 N N . GLN A 1 122 ? -30.366 6.054 21.968 1.00 55.00 122 GLN A N 1
ATOM 1002 C CA . GLN A 1 122 ? -30.264 7.216 21.075 1.00 55.00 122 GLN A CA 1
ATOM 1003 C C . GLN A 1 122 ? -29.741 6.796 19.702 1.00 55.00 122 GLN A C 1
ATOM 1005 O O . GLN A 1 122 ? -30.230 7.362 18.700 1.00 55.00 122 GLN A O 1
#

Sequence (122 aa):
MGCRSLWRFFTKKKHKPSLRYVRSQRHEGTLSKFRVDIQACLFSTIQHAYTACHSLEAAHLVVEKRIKKLVKDRITAALYFDGVPALEKRLTHQQRQEFRTKTLDNANKGVDQFVERVNNNQ

Radius of gyration: 20.77 Å; chains: 1; bounding box: 50×38×54 Å

Organism: NCBI:txid979708

InterPro domains:
  IPR006085 XPG, N-terminal [PF00752] (1-102)
  IPR029060 PIN-like domain superfamily [SSF88723] (1-112)

Secondary structure (DSSP, 8-state):
---TTHHHHHHHTT-----SS-TT----S----EEEEHHHHHHHHHHHHHHH-SSHHHHHHHHHHHHHHHHTT-S-EEEE---SPPGGGHHHHHHHHHHHHHHHHHHHHHHHHHHHHHHTT-

Foldseek 3Di:
DDDPCPVVVCVVVVNDPPPPPDVPPPDDDDPPAAEDALCVVCVVLLVCLVVPDPDPVSSVVSSVVVVCVVCVRPPHYDYDYDDDDDPVCVVVVVVVVVVVVVVVVVVVVVVVVVVVCVVVVD